Protein AF-G8X978-F1 (afdb_monomer)

Sequence (175 aa):
MKTSKKIDLYQIIKESIELYKKNILLVGFVFFILTVVLVSLLNVGLKTFYKGEDLLEYLKNFNPEKLSIQAKLLYLLGATIIVVLVAPFNAGILKIMKDAEEGKEVRINTFFHYINSPYYFSIVLVTLLISGAGLFINTSIEGLIGDYKIKSFISFFISVSTSILTFTALPQCYF

Foldseek 3Di:
DPPPPPPPVVVVVVLLVVLCVVCVVLLVVLVVVVVVVVVVVVVVVCVVVDVDPDPPVCVVPDDLVPDDPVVVVVVLVVVLVVLLSCQLQLLLVVQLSVCVSVVHDRDSVSSCVLVPDPLSVVSSVQLSVLVVVLVVVLVVVVVVDPDPVVSVVVNVVSVVVSVVSSNVVSVVSPD

Mean predicted aligned error: 7.77 Å

pLDDT: mean 84.07, std 9.8, range [36.72, 94.81]

Radius of gyration: 19.67 Å; Cα contacts (8 Å, |Δi|>4): 87; chains: 1; bounding box: 53×38×47 Å

Structure (mmCIF, N/CA/C/O backbone):
data_AF-G8X978-F1
#
_entry.id   AF-G8X978-F1
#
loop_
_atom_site.group_PDB
_atom_site.id
_atom_site.type_symbol
_atom_site.label_atom_id
_atom_site.label_alt_id
_atom_site.label_comp_id
_atom_site.label_asym_id
_atom_site.label_entity_id
_atom_site.label_seq_id
_atom_site.pdbx_PDB_ins_code
_atom_site.Cartn_x
_atom_site.Cartn_y
_atom_site.Cartn_z
_atom_site.occupancy
_atom_site.B_iso_or_equiv
_atom_site.auth_seq_id
_atom_site.auth_comp_id
_atom_site.auth_asym_id
_atom_site.auth_atom_id
_atom_site.pdbx_PDB_model_num
ATOM 1 N N . MET A 1 1 ? -30.175 18.674 14.012 1.00 36.72 1 MET A N 1
ATOM 2 C CA . MET A 1 1 ? -29.118 19.527 14.598 1.00 36.72 1 MET A CA 1
ATOM 3 C C . MET A 1 1 ? -27.808 18.743 14.532 1.00 36.72 1 MET A C 1
ATOM 5 O O . MET A 1 1 ? -27.621 17.838 15.331 1.00 36.72 1 MET A O 1
ATOM 9 N N . LYS A 1 2 ? -26.969 18.964 13.504 1.00 42.06 2 LYS A N 1
ATOM 10 C CA . LYS A 1 2 ? -25.649 18.313 13.397 1.00 42.06 2 LYS A CA 1
ATOM 11 C C . LYS A 1 2 ? -24.766 18.926 14.482 1.00 42.06 2 LYS A C 1
ATOM 13 O O . LYS A 1 2 ? -24.360 20.077 14.359 1.00 42.06 2 LYS A O 1
ATOM 18 N N . THR A 1 3 ? -24.545 18.203 15.572 1.00 42.28 3 THR A N 1
ATOM 19 C CA . THR A 1 3 ? -23.598 18.605 16.609 1.00 42.28 3 THR A CA 1
ATOM 20 C C . THR A 1 3 ? -22.219 18.705 15.968 1.00 42.28 3 THR A C 1
ATOM 22 O O . THR A 1 3 ? -21.660 17.718 15.497 1.00 42.28 3 THR A O 1
ATOM 25 N N . SER A 1 4 ? -21.685 19.925 15.901 1.00 48.75 4 SER A N 1
ATOM 26 C CA . SER A 1 4 ? -20.283 20.168 15.581 1.00 48.75 4 SER A CA 1
ATOM 27 C C . SER A 1 4 ? -19.450 19.493 16.670 1.00 48.75 4 SER A C 1
ATOM 29 O O . SER A 1 4 ? -19.208 20.096 17.716 1.00 48.75 4 SER A O 1
ATOM 31 N N . LYS A 1 5 ? -19.053 18.228 16.468 1.00 63.34 5 LYS A N 1
ATOM 32 C CA . LYS A 1 5 ? -18.006 17.599 17.280 1.00 63.34 5 LYS A CA 1
ATOM 33 C C . LYS A 1 5 ? -16.805 18.537 17.195 1.00 63.34 5 LYS A C 1
ATOM 35 O O . LYS A 1 5 ? -16.232 18.696 16.119 1.00 63.34 5 LYS A O 1
ATOM 40 N N . LYS A 1 6 ? -16.457 19.203 18.300 1.00 73.19 6 LYS A N 1
ATOM 41 C CA . LYS A 1 6 ? -15.156 19.865 18.411 1.00 73.19 6 LYS A CA 1
ATOM 42 C C . LYS A 1 6 ? -14.120 18.781 18.141 1.00 73.19 6 LYS A C 1
ATOM 44 O O . LYS A 1 6 ? -14.074 17.789 18.864 1.00 73.19 6 LYS A O 1
ATOM 49 N N . ILE A 1 7 ? -13.374 18.940 17.055 1.00 78.44 7 ILE A N 1
ATOM 50 C CA . ILE A 1 7 ? -12.271 18.049 16.722 1.00 78.44 7 ILE A CA 1
ATOM 51 C C . ILE A 1 7 ? -11.177 18.359 17.736 1.00 78.44 7 ILE A C 1
ATOM 53 O O . ILE A 1 7 ? -10.486 19.370 17.627 1.00 78.44 7 ILE A O 1
ATOM 57 N N . ASP A 1 8 ? -11.075 17.518 18.756 1.00 88.69 8 ASP A N 1
ATOM 58 C CA . ASP A 1 8 ? -9.950 17.543 19.675 1.00 88.69 8 ASP A CA 1
ATOM 59 C C . ASP A 1 8 ? -8.819 16.711 19.066 1.00 88.69 8 ASP A C 1
ATOM 61 O O . ASP A 1 8 ? -8.776 15.486 19.186 1.00 88.69 8 ASP A O 1
ATOM 65 N N . LEU A 1 9 ? -7.921 17.394 18.352 1.00 88.19 9 LEU A N 1
ATOM 66 C CA . LEU A 1 9 ? -6.763 16.771 17.711 1.00 88.19 9 LEU A CA 1
ATOM 67 C C . LEU A 1 9 ? -5.879 16.035 18.721 1.00 88.19 9 LEU A C 1
ATOM 69 O O . LEU A 1 9 ? -5.344 14.980 18.391 1.00 88.19 9 LEU A O 1
ATOM 73 N N . TYR A 1 10 ? -5.733 16.565 19.938 1.00 90.62 10 TYR A N 1
ATOM 74 C CA . TYR A 1 10 ? -4.917 15.927 20.965 1.00 90.62 10 TYR A CA 1
ATOM 75 C C . TYR A 1 10 ? -5.515 14.576 21.358 1.00 90.62 10 TYR A C 1
ATOM 77 O O . TYR A 1 10 ? -4.803 13.570 21.368 1.00 90.62 10 TYR A O 1
ATOM 85 N N . GLN A 1 11 ? -6.826 14.543 21.607 1.00 90.31 11 GLN A N 1
ATOM 86 C CA . GLN A 1 11 ? -7.522 13.310 21.958 1.00 90.31 11 GLN A CA 1
ATOM 87 C C . GLN A 1 11 ? -7.465 12.282 20.818 1.00 90.31 11 GLN A C 1
ATOM 89 O O . GLN A 1 11 ? -7.092 11.137 21.061 1.00 90.31 11 GLN A O 1
ATOM 94 N N . ILE A 1 12 ? -7.726 12.696 19.572 1.00 88.88 12 ILE A N 1
ATOM 95 C CA . ILE A 1 12 ? -7.676 11.807 18.396 1.00 88.88 12 ILE A CA 1
ATOM 96 C C . ILE A 1 12 ? -6.280 11.198 18.221 1.00 88.88 12 ILE A C 1
ATOM 98 O O . ILE A 1 12 ? -6.147 9.996 17.987 1.00 88.88 12 ILE A O 1
ATOM 102 N N . ILE A 1 13 ? -5.224 12.010 18.346 1.00 90.31 13 ILE A N 1
ATOM 103 C CA . ILE A 1 13 ? -3.840 11.532 18.236 1.00 90.31 13 ILE A CA 1
ATOM 104 C C . ILE A 1 13 ? -3.525 10.554 19.370 1.00 90.31 13 ILE A C 1
ATOM 106 O O . ILE A 1 13 ? -2.931 9.504 19.124 1.00 90.31 13 ILE A O 1
ATOM 110 N N . LYS A 1 14 ? -3.931 10.872 20.603 1.00 93.00 14 LYS A N 1
ATOM 111 C CA . LYS A 1 14 ? -3.700 10.014 21.767 1.00 93.00 14 LYS A CA 1
ATOM 112 C C . LYS A 1 14 ? -4.368 8.648 21.597 1.00 93.00 14 LYS A C 1
ATOM 114 O O . LYS A 1 14 ? -3.689 7.630 21.723 1.00 93.00 14 LYS A O 1
ATOM 119 N N . GLU A 1 15 ? -5.652 8.631 21.250 1.00 89.62 15 GLU A N 1
ATOM 120 C CA . GLU A 1 15 ? -6.422 7.407 21.000 1.00 89.62 15 GLU A CA 1
ATOM 121 C C . GLU A 1 15 ? -5.812 6.593 19.852 1.00 89.62 15 GLU A C 1
ATOM 123 O O . GLU A 1 15 ? -5.608 5.387 19.985 1.00 89.62 15 GLU A O 1
ATOM 128 N N . SER A 1 16 ? -5.405 7.254 18.763 1.00 87.12 16 SER A N 1
ATOM 129 C CA . SER A 1 16 ? -4.750 6.598 17.622 1.00 87.12 16 SER A CA 1
ATOM 130 C C . SER A 1 16 ? -3.417 5.941 18.007 1.00 87.12 16 SER A C 1
ATOM 132 O O . SER A 1 16 ? -3.117 4.831 17.565 1.00 87.12 16 SER A O 1
ATOM 134 N N . ILE A 1 17 ? -2.607 6.594 18.850 1.00 90.00 17 ILE A N 1
ATOM 135 C CA . ILE A 1 17 ? -1.335 6.041 19.340 1.00 90.00 17 ILE A CA 1
ATOM 136 C C . ILE A 1 17 ? -1.577 4.847 20.270 1.00 90.00 17 ILE A C 1
ATOM 138 O O . ILE A 1 17 ? -0.856 3.852 20.183 1.00 90.00 17 ILE A O 1
ATOM 142 N N . GLU A 1 18 ? -2.559 4.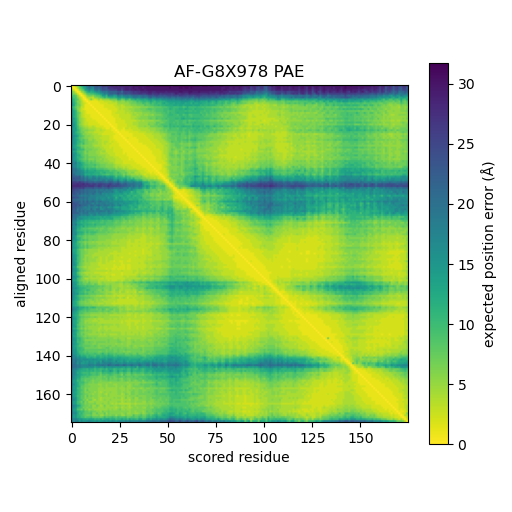926 21.168 1.00 90.00 18 GLU A N 1
ATOM 143 C CA . GLU A 1 18 ? -2.918 3.815 22.059 1.00 90.00 18 GLU A CA 1
ATOM 144 C C . GLU A 1 18 ? -3.421 2.603 21.264 1.00 90.00 18 GLU A C 1
ATOM 146 O O . GLU A 1 18 ? -2.969 1.476 21.492 1.00 90.00 18 GLU A O 1
ATOM 151 N N . LEU A 1 19 ? -4.266 2.844 20.260 1.00 87.50 19 LEU A N 1
ATOM 152 C CA . LEU A 1 19 ? -4.759 1.829 19.336 1.00 87.50 19 LEU A CA 1
ATOM 153 C C . LEU A 1 19 ? -3.621 1.164 18.555 1.00 87.50 19 LEU A C 1
ATOM 155 O O . LEU A 1 19 ? -3.552 -0.066 18.477 1.00 87.50 19 LEU A O 1
ATOM 159 N N . TYR A 1 20 ? -2.700 1.968 18.018 1.00 85.69 20 TYR A N 1
ATOM 160 C CA . TYR A 1 20 ? -1.517 1.475 17.321 1.00 85.69 20 TYR A CA 1
ATOM 161 C C . TYR A 1 20 ? -0.669 0.594 18.239 1.00 8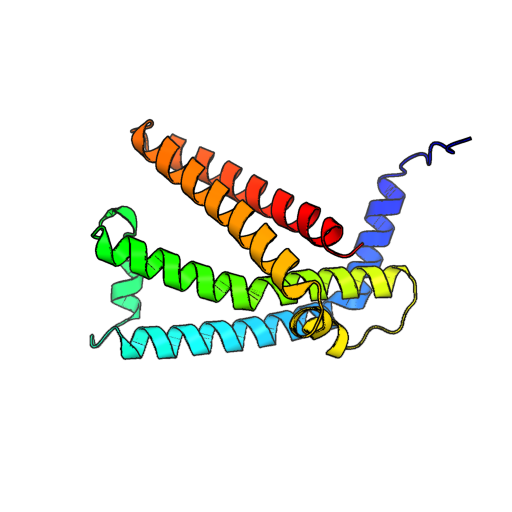5.69 20 TYR A C 1
ATOM 163 O O . TYR A 1 20 ? -0.380 -0.547 17.891 1.00 85.69 20 TYR A O 1
ATOM 171 N N . LYS A 1 21 ? -0.331 1.069 19.445 1.00 88.44 21 LYS A N 1
ATOM 172 C CA . LYS A 1 21 ? 0.470 0.310 20.419 1.00 88.44 21 LYS A CA 1
ATOM 173 C C . LYS A 1 21 ? -0.161 -1.035 20.772 1.00 88.44 21 LYS A C 1
ATOM 175 O O . LYS A 1 21 ? 0.555 -2.024 20.889 1.00 88.44 21 LYS A O 1
ATOM 180 N N . LYS A 1 22 ? -1.486 -1.082 20.918 1.00 88.75 22 LYS A N 1
ATOM 181 C CA . LYS A 1 22 ? -2.216 -2.313 21.247 1.00 88.75 22 LYS A CA 1
ATOM 182 C C . LYS A 1 22 ? -2.164 -3.346 20.118 1.00 88.75 22 LYS A C 1
ATOM 184 O O . LYS A 1 22 ? -2.107 -4.540 20.393 1.00 88.75 22 LYS A O 1
ATOM 189 N N . ASN A 1 23 ? -2.170 -2.898 18.863 1.00 87.12 23 ASN A N 1
ATOM 190 C CA . ASN A 1 23 ? -2.303 -3.774 17.695 1.00 87.12 23 ASN A CA 1
ATOM 191 C C . ASN A 1 23 ? -1.010 -3.945 16.879 1.00 87.12 23 ASN A C 1
ATOM 193 O O . ASN A 1 23 ? -0.983 -4.759 15.955 1.00 87.12 23 ASN A O 1
ATOM 197 N N . ILE A 1 24 ? 0.068 -3.228 17.217 1.00 87.94 24 ILE A N 1
ATOM 198 C CA . ILE A 1 24 ? 1.324 -3.195 16.450 1.00 87.94 24 ILE A CA 1
ATOM 199 C C . ILE A 1 24 ? 1.927 -4.584 16.236 1.00 87.94 24 ILE A C 1
ATOM 201 O O . ILE A 1 24 ? 2.402 -4.872 15.143 1.00 87.94 24 ILE A O 1
ATOM 205 N N . LEU A 1 25 ? 1.880 -5.464 17.241 1.00 88.44 25 LEU A N 1
ATOM 206 C CA . LEU A 1 25 ? 2.437 -6.814 17.125 1.00 88.44 25 LEU A CA 1
ATOM 207 C C . LEU A 1 25 ? 1.653 -7.660 16.124 1.00 88.44 25 LEU A C 1
ATOM 209 O O . LEU A 1 25 ? 2.249 -8.323 15.282 1.00 88.44 25 LEU A O 1
ATOM 213 N N . LEU A 1 26 ? 0.321 -7.602 16.185 1.00 88.00 26 LEU A N 1
ATOM 214 C CA . LEU A 1 26 ? -0.544 -8.338 15.271 1.00 88.00 26 LEU A CA 1
ATOM 215 C C . LEU A 1 26 ? -0.378 -7.831 13.837 1.00 88.00 26 LEU A C 1
ATOM 217 O O . LEU A 1 26 ? -0.125 -8.614 12.925 1.00 88.00 26 LEU A O 1
ATOM 221 N N . VAL A 1 27 ? -0.499 -6.516 13.645 1.00 85.38 27 VAL A N 1
ATOM 222 C CA . VAL A 1 27 ? -0.381 -5.876 12.329 1.00 85.38 27 VAL A CA 1
ATOM 223 C C . VAL A 1 27 ? 1.024 -6.071 11.764 1.00 85.38 27 VAL A C 1
ATOM 225 O O . VAL A 1 27 ? 1.166 -6.398 10.591 1.00 85.38 27 VAL A O 1
ATOM 228 N N . GLY A 1 28 ? 2.055 -5.953 12.601 1.00 88.81 28 GLY A N 1
ATOM 229 C CA . GLY A 1 28 ? 3.446 -6.191 12.228 1.00 88.81 28 GLY A CA 1
ATOM 230 C C . GLY A 1 28 ? 3.712 -7.639 11.821 1.00 88.81 28 GLY A C 1
ATOM 231 O O . GLY A 1 28 ? 4.336 -7.870 10.790 1.00 88.81 28 GLY A O 1
ATOM 232 N N . PHE A 1 29 ? 3.193 -8.619 12.566 1.00 88.75 29 PHE A N 1
ATOM 233 C CA . PHE A 1 29 ? 3.319 -10.039 12.221 1.00 88.75 29 PHE A CA 1
ATOM 234 C C . PHE A 1 29 ? 2.664 -10.360 10.875 1.00 88.75 29 PHE A C 1
ATOM 236 O O . PHE A 1 29 ? 3.230 -11.038 10.019 1.00 88.75 29 PHE A O 1
ATOM 243 N N . VAL A 1 30 ? 1.476 -9.813 10.663 1.00 86.12 30 VAL A N 1
ATOM 244 C CA . VAL A 1 30 ? 0.722 -9.955 9.426 1.00 86.12 30 VAL A CA 1
ATOM 245 C C . VAL A 1 30 ? 1.447 -9.296 8.240 1.00 86.12 30 VAL A C 1
ATOM 247 O O . VAL A 1 30 ? 1.590 -9.907 7.179 1.00 86.12 30 VAL A O 1
ATOM 250 N N . PHE A 1 31 ? 1.969 -8.083 8.427 1.00 86.81 31 PHE A N 1
ATOM 251 C CA . PHE A 1 31 ? 2.761 -7.377 7.420 1.00 86.81 31 PHE A CA 1
ATOM 252 C C . PHE A 1 31 ? 4.066 -8.117 7.093 1.00 86.81 31 PHE A C 1
ATOM 254 O O . PHE A 1 31 ? 4.480 -8.177 5.934 1.00 86.81 31 PHE A O 1
ATOM 261 N N . PHE A 1 32 ? 4.691 -8.734 8.098 1.00 90.50 32 PHE A N 1
ATOM 262 C CA . PHE A 1 32 ? 5.872 -9.572 7.927 1.00 90.50 32 PHE A CA 1
ATOM 263 C C . PHE A 1 32 ? 5.576 -10.791 7.045 1.00 90.50 32 PHE A C 1
ATOM 265 O O . PHE A 1 32 ? 6.292 -11.011 6.070 1.00 90.50 32 PHE A O 1
ATOM 272 N N . ILE A 1 33 ? 4.490 -11.529 7.312 1.00 89.12 33 ILE A N 1
ATOM 273 C CA . ILE A 1 33 ? 4.067 -12.661 6.468 1.00 89.12 33 ILE A CA 1
ATOM 274 C C . ILE A 1 33 ? 3.839 -12.200 5.026 1.00 89.12 33 ILE A C 1
ATOM 276 O O . ILE A 1 33 ? 4.367 -12.811 4.098 1.00 89.12 33 ILE A O 1
ATOM 280 N N . LEU A 1 34 ? 3.092 -11.107 4.834 1.00 87.81 34 LEU A N 1
ATOM 281 C CA . LEU A 1 34 ? 2.827 -10.563 3.503 1.00 87.81 34 LEU A CA 1
ATOM 282 C C . LEU A 1 34 ? 4.133 -10.218 2.773 1.00 87.81 34 LEU A C 1
ATOM 284 O O . LEU A 1 34 ? 4.305 -10.580 1.612 1.00 87.81 34 LEU A O 1
ATOM 288 N N . THR A 1 35 ? 5.075 -9.578 3.465 1.00 88.81 35 THR A N 1
ATOM 289 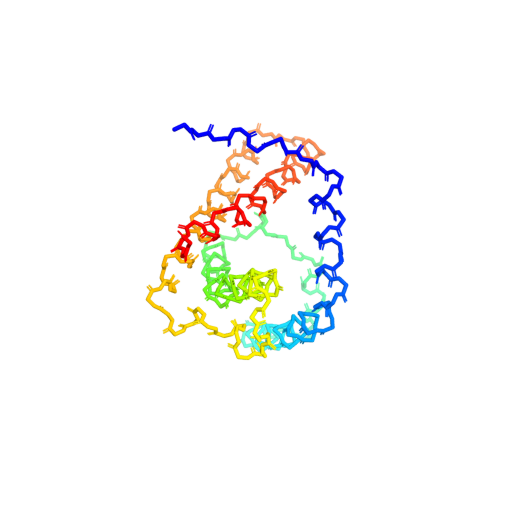C CA . THR A 1 35 ? 6.381 -9.210 2.905 1.00 88.81 35 THR A CA 1
ATOM 290 C C . THR A 1 35 ? 7.178 -10.445 2.491 1.00 88.81 35 THR A C 1
ATOM 292 O O . THR A 1 35 ? 7.681 -10.495 1.371 1.00 88.81 35 THR A O 1
ATOM 295 N N . VAL A 1 36 ? 7.258 -11.469 3.349 1.00 91.25 36 VAL A N 1
ATOM 296 C CA . VAL A 1 36 ? 7.964 -12.723 3.040 1.00 91.25 36 VAL A CA 1
ATOM 297 C C . VAL A 1 36 ? 7.359 -13.400 1.810 1.00 91.25 36 VAL A C 1
ATOM 299 O O . VAL A 1 36 ? 8.100 -13.826 0.922 1.00 91.25 36 VAL A O 1
ATOM 302 N N . VAL A 1 37 ? 6.027 -13.459 1.716 1.00 89.56 37 VAL A N 1
ATOM 303 C CA . VAL A 1 37 ? 5.328 -14.048 0.564 1.00 89.56 37 VAL A CA 1
ATOM 304 C C . VAL A 1 37 ? 5.604 -13.252 -0.711 1.00 89.56 37 VAL A C 1
ATOM 306 O O . VAL A 1 37 ? 6.006 -13.839 -1.714 1.00 89.56 37 VAL A O 1
ATOM 309 N N . LEU A 1 38 ? 5.457 -11.925 -0.684 1.00 87.81 38 LEU A N 1
ATOM 310 C CA . LEU A 1 38 ? 5.686 -11.072 -1.854 1.00 87.81 38 LEU A CA 1
ATOM 311 C C . LEU A 1 38 ? 7.134 -11.138 -2.341 1.00 87.81 38 LEU A C 1
ATOM 313 O O . LEU A 1 38 ? 7.367 -11.321 -3.532 1.00 87.81 38 LEU A O 1
ATOM 317 N N . VAL A 1 39 ? 8.109 -11.045 -1.434 1.00 86.62 39 VAL A N 1
ATOM 318 C CA . VAL A 1 39 ? 9.534 -11.150 -1.782 1.00 86.62 39 VAL A CA 1
ATOM 319 C C . VAL A 1 39 ? 9.851 -12.531 -2.357 1.00 86.62 39 VAL A C 1
ATOM 321 O O . VAL A 1 39 ? 10.592 -12.634 -3.333 1.00 86.62 39 VAL A O 1
ATOM 324 N N . SER A 1 40 ? 9.261 -13.596 -1.811 1.00 86.88 40 SER A N 1
ATOM 325 C CA . SER A 1 40 ? 9.435 -14.954 -2.342 1.00 86.88 40 SER A CA 1
ATOM 326 C C . SER A 1 40 ? 8.857 -15.091 -3.752 1.00 86.88 40 SER A C 1
ATOM 328 O O . SER A 1 40 ? 9.536 -15.606 -4.640 1.00 86.88 40 SER A O 1
ATOM 330 N N . LEU A 1 41 ? 7.645 -14.576 -3.989 1.00 85.69 41 LEU A N 1
ATOM 331 C CA . LEU A 1 41 ? 7.012 -14.569 -5.312 1.00 85.69 41 LEU A CA 1
ATOM 332 C C . LEU A 1 41 ? 7.826 -13.761 -6.328 1.00 85.69 41 LEU A C 1
ATOM 334 O O . LEU A 1 41 ? 8.047 -14.229 -7.444 1.00 85.69 41 LEU A O 1
ATOM 338 N N . LEU A 1 42 ? 8.323 -12.585 -5.934 1.00 82.94 42 LEU A N 1
ATOM 339 C CA . LEU A 1 42 ? 9.191 -11.762 -6.776 1.00 82.94 42 LEU A CA 1
ATOM 340 C C . LEU A 1 42 ? 10.496 -12.485 -7.111 1.00 82.94 42 LEU A C 1
ATOM 342 O O . LEU A 1 42 ? 10.892 -12.498 -8.271 1.00 82.94 42 LEU A O 1
ATOM 346 N N . ASN A 1 43 ? 11.134 -13.140 -6.140 1.00 80.31 43 ASN A N 1
ATOM 347 C CA . ASN A 1 43 ? 12.355 -13.912 -6.375 1.00 80.31 43 ASN A CA 1
ATOM 348 C C . ASN A 1 43 ? 12.137 -15.062 -7.366 1.00 80.31 43 ASN A C 1
ATOM 350 O O . ASN A 1 43 ? 12.963 -15.268 -8.254 1.00 80.31 43 ASN A O 1
ATOM 354 N N . VAL A 1 44 ? 11.035 -15.807 -7.236 1.00 82.44 44 VAL A N 1
ATOM 355 C CA . VAL A 1 44 ? 10.692 -16.892 -8.171 1.00 82.44 44 VAL A CA 1
ATOM 356 C C . VAL A 1 44 ? 10.389 -16.336 -9.564 1.00 82.44 44 VAL A C 1
ATOM 358 O O . VAL A 1 44 ? 10.918 -16.844 -10.554 1.00 82.44 44 VAL A O 1
ATOM 361 N N . GLY A 1 45 ? 9.593 -15.266 -9.649 1.00 78.62 45 GLY A N 1
ATOM 362 C CA . GLY A 1 45 ? 9.279 -14.602 -10.913 1.00 78.62 45 GLY A CA 1
ATOM 363 C C . GLY A 1 45 ? 10.542 -14.115 -11.618 1.00 78.62 45 GLY A C 1
ATOM 364 O O . GLY A 1 45 ? 10.797 -14.484 -12.762 1.00 78.62 45 GLY A O 1
ATOM 365 N N . LEU A 1 46 ? 11.391 -13.369 -10.910 1.00 76.44 46 LEU A N 1
ATOM 366 C CA . LEU A 1 46 ? 12.640 -12.842 -11.448 1.00 76.44 46 LEU A CA 1
ATOM 367 C C . LEU A 1 46 ? 13.576 -13.951 -11.930 1.00 76.44 46 LEU A C 1
ATOM 369 O O . LEU A 1 46 ? 14.046 -13.857 -13.054 1.00 76.44 46 LEU A O 1
ATOM 373 N N . LYS A 1 47 ? 13.785 -15.033 -11.168 1.00 76.00 47 LYS A N 1
ATOM 374 C CA . LYS A 1 47 ? 14.612 -16.177 -11.612 1.00 76.00 47 LYS A CA 1
ATOM 375 C C . LYS A 1 47 ? 14.060 -16.896 -12.847 1.00 76.00 47 LYS A C 1
ATOM 377 O O . LYS A 1 47 ? 14.819 -17.497 -13.597 1.00 76.00 47 LYS A O 1
ATOM 382 N N . THR A 1 48 ? 12.747 -16.854 -13.058 1.00 73.81 48 THR A N 1
ATOM 383 C CA . THR A 1 48 ? 12.111 -17.484 -14.225 1.00 73.81 48 THR A CA 1
ATOM 384 C C . THR A 1 48 ? 12.344 -16.664 -15.499 1.00 73.81 48 THR A C 1
ATOM 386 O O . THR A 1 48 ? 12.576 -17.231 -16.566 1.00 73.81 48 THR A O 1
ATOM 389 N N . PHE A 1 49 ? 12.314 -15.331 -15.397 1.00 67.62 49 PHE A N 1
ATOM 390 C CA . PHE A 1 49 ? 12.512 -14.425 -16.537 1.00 67.62 49 PHE A CA 1
ATOM 391 C C . PHE A 1 49 ? 13.978 -14.020 -16.755 1.00 67.62 49 PHE A C 1
ATOM 393 O O . PHE A 1 49 ? 14.382 -13.747 -17.885 1.00 67.62 49 PHE A O 1
ATOM 400 N N . TYR A 1 50 ? 14.783 -14.001 -15.696 1.00 69.94 50 TYR A N 1
ATOM 401 C CA . TYR A 1 50 ? 16.193 -13.637 -15.707 1.00 69.94 50 TYR A CA 1
ATOM 402 C C . TYR A 1 50 ? 17.055 -14.897 -15.596 1.00 69.94 50 TYR A C 1
ATOM 404 O O . TYR A 1 50 ? 17.171 -15.496 -14.531 1.00 69.94 50 TYR A O 1
ATOM 412 N N . LYS A 1 51 ? 17.673 -15.291 -16.715 1.00 66.12 51 LYS A N 1
ATOM 413 C CA . LYS A 1 51 ? 18.599 -16.437 -16.798 1.00 66.12 51 LYS A CA 1
ATOM 414 C C . LYS A 1 51 ? 20.058 -16.075 -16.477 1.00 66.12 51 LYS A C 1
ATOM 416 O O . LYS A 1 51 ? 20.937 -16.902 -16.688 1.00 66.12 51 LYS A O 1
ATOM 421 N N . GLY A 1 52 ? 20.327 -14.835 -16.061 1.00 64.81 52 GLY A N 1
ATOM 422 C CA . GLY A 1 52 ? 21.675 -14.384 -15.714 1.00 64.81 52 GLY A CA 1
ATOM 423 C C . GLY A 1 52 ? 22.108 -14.877 -14.333 1.00 64.81 52 GLY A C 1
ATOM 424 O O . GLY A 1 52 ? 21.272 -15.138 -13.469 1.00 64.81 52 GLY A O 1
ATOM 425 N N . GLU A 1 53 ? 23.418 -14.995 -14.136 1.00 61.66 53 GLU A N 1
ATOM 426 C CA . GLU A 1 53 ? 24.007 -15.590 -12.929 1.00 61.66 53 GLU A CA 1
ATOM 427 C C . GLU A 1 53 ? 23.939 -14.665 -11.699 1.00 61.66 53 GLU A C 1
ATOM 429 O O . GLU A 1 53 ? 23.940 -15.168 -10.576 1.00 61.66 53 GLU A O 1
ATOM 434 N N . ASP A 1 54 ? 23.779 -13.343 -11.883 1.00 74.38 54 ASP A N 1
ATOM 435 C CA . ASP A 1 54 ? 23.738 -12.379 -10.774 1.00 74.38 54 ASP A CA 1
ATOM 436 C C . ASP A 1 54 ? 22.589 -11.350 -10.878 1.00 74.38 54 ASP A C 1
ATOM 438 O O . ASP A 1 54 ? 22.705 -10.242 -11.409 1.00 74.38 54 ASP A O 1
ATOM 442 N N . LEU A 1 55 ? 21.428 -11.730 -10.332 1.00 70.38 55 LEU A N 1
ATOM 443 C CA . LEU A 1 55 ? 20.236 -10.877 -10.239 1.00 70.38 55 LEU A CA 1
ATOM 444 C C . LEU A 1 55 ? 20.505 -9.577 -9.457 1.00 70.38 55 LEU A C 1
ATOM 446 O O . LEU A 1 55 ? 19.925 -8.535 -9.767 1.00 70.38 55 LEU A O 1
ATOM 450 N N . LEU A 1 56 ? 21.359 -9.625 -8.429 1.00 72.31 56 LEU A N 1
ATOM 451 C CA . LEU A 1 56 ? 21.647 -8.466 -7.581 1.00 72.31 56 LEU A CA 1
ATOM 452 C C . LEU A 1 56 ? 22.397 -7.390 -8.363 1.00 72.31 56 LEU A C 1
ATOM 454 O O . LEU A 1 56 ? 22.105 -6.203 -8.215 1.00 72.31 56 LEU A O 1
ATOM 458 N N . GLU A 1 57 ? 23.335 -7.795 -9.212 1.00 73.75 57 GLU A N 1
ATOM 459 C CA . GLU A 1 57 ? 24.071 -6.877 -10.075 1.00 73.75 57 GLU A CA 1
ATOM 460 C C . GLU A 1 57 ? 23.176 -6.254 -11.159 1.00 73.75 57 GLU A C 1
ATOM 462 O O . GLU A 1 57 ? 23.272 -5.054 -11.436 1.00 73.75 57 GLU A O 1
ATOM 467 N N . TYR A 1 58 ? 22.224 -7.022 -11.698 1.00 72.62 58 TYR A N 1
ATOM 468 C CA . TYR A 1 58 ? 21.206 -6.499 -12.612 1.00 72.62 58 TYR A CA 1
ATOM 469 C C . TYR A 1 58 ? 20.296 -5.460 -11.945 1.00 72.62 58 TYR A C 1
ATOM 471 O O . TYR A 1 58 ? 20.068 -4.388 -12.506 1.00 72.62 58 TYR A O 1
ATOM 479 N N . LEU A 1 59 ? 19.813 -5.738 -10.729 1.00 74.06 59 LEU A N 1
ATOM 480 C CA . LEU A 1 59 ? 18.951 -4.817 -9.982 1.00 74.06 59 LEU A CA 1
ATOM 481 C C . LEU A 1 59 ? 19.672 -3.518 -9.601 1.00 74.06 59 LEU A C 1
ATOM 483 O O . LEU A 1 59 ? 19.059 -2.454 -9.647 1.00 74.06 59 LEU A O 1
ATOM 487 N N . LYS A 1 60 ? 20.972 -3.572 -9.281 1.00 75.88 60 LYS A N 1
ATOM 488 C CA . LYS A 1 60 ? 21.781 -2.373 -8.990 1.00 75.88 60 LYS A CA 1
ATOM 489 C C . LYS A 1 60 ? 21.867 -1.408 -10.172 1.00 75.88 60 LYS A C 1
ATOM 491 O O . LYS A 1 60 ? 21.926 -0.201 -9.966 1.00 75.88 60 LYS A O 1
ATOM 496 N N . ASN A 1 61 ? 21.869 -1.938 -11.391 1.00 73.94 61 ASN A N 1
ATOM 497 C CA . ASN A 1 61 ? 21.988 -1.158 -12.623 1.00 73.94 61 ASN A CA 1
ATOM 498 C C . ASN A 1 61 ? 20.640 -0.958 -13.338 1.00 73.94 61 ASN A C 1
ATOM 500 O O . ASN A 1 61 ? 20.600 -0.439 -14.458 1.00 73.94 61 ASN A O 1
ATOM 504 N N . PHE A 1 62 ? 19.532 -1.372 -12.716 1.00 72.75 62 PHE A N 1
ATOM 505 C CA . PHE A 1 62 ? 18.207 -1.281 -13.308 1.00 72.75 62 PHE A CA 1
ATOM 506 C C . PHE A 1 62 ? 17.773 0.182 -13.421 1.00 72.75 62 PHE A C 1
ATOM 508 O O . PHE A 1 62 ? 17.535 0.858 -12.423 1.00 72.75 62 PHE A O 1
ATOM 515 N N . ASN A 1 63 ? 17.646 0.667 -14.658 1.00 69.69 63 ASN A N 1
ATOM 516 C CA . ASN A 1 63 ? 17.091 1.982 -14.943 1.00 69.69 63 ASN A CA 1
ATOM 517 C C . ASN A 1 63 ? 15.746 1.830 -15.685 1.00 69.69 63 ASN A C 1
ATOM 519 O O . ASN A 1 63 ? 15.753 1.522 -16.883 1.00 69.69 63 ASN A O 1
ATOM 523 N N . PRO A 1 64 ? 14.607 2.085 -15.011 1.00 66.50 64 PRO A N 1
ATOM 524 C CA . PRO A 1 64 ? 13.276 1.996 -15.612 1.00 66.50 64 PRO A CA 1
ATOM 525 C C . PRO A 1 64 ? 13.080 2.930 -16.817 1.00 66.50 64 PRO A C 1
ATOM 527 O O . PRO A 1 64 ? 12.293 2.637 -17.719 1.00 66.50 64 PRO A O 1
ATOM 530 N N . GLU A 1 65 ? 13.801 4.052 -16.865 1.00 64.38 65 GLU A N 1
ATOM 531 C CA . GLU A 1 65 ? 13.656 5.070 -17.910 1.00 64.38 65 GLU A CA 1
ATOM 532 C C . GLU A 1 65 ? 14.180 4.577 -19.262 1.00 64.38 65 GLU A C 1
ATOM 534 O O . GLU A 1 65 ? 13.614 4.911 -20.306 1.00 64.38 65 GLU A O 1
ATOM 539 N N . LYS A 1 66 ? 15.214 3.722 -19.234 1.00 70.94 66 LYS A N 1
ATOM 540 C CA . LYS A 1 66 ? 15.865 3.134 -20.416 1.00 70.94 66 LYS A CA 1
ATOM 541 C C . LYS A 1 66 ? 15.146 1.896 -20.959 1.00 70.94 66 LYS A C 1
ATOM 543 O O . LYS A 1 66 ? 15.594 1.316 -21.947 1.00 70.94 66 LYS A O 1
ATOM 548 N N . LEU A 1 67 ? 14.056 1.466 -20.324 1.00 73.94 67 LEU A N 1
ATOM 549 C CA . LEU A 1 67 ? 13.297 0.303 -20.773 1.00 73.94 67 LEU A CA 1
ATOM 550 C C . LEU A 1 67 ? 12.604 0.571 -22.114 1.00 73.94 67 LEU A C 1
ATOM 552 O O . LEU A 1 67 ? 12.058 1.651 -22.351 1.00 73.94 67 LEU A O 1
ATOM 556 N N . SER A 1 68 ? 12.572 -0.449 -22.975 1.00 79.88 68 SER A N 1
ATOM 557 C CA . SER A 1 68 ? 11.755 -0.425 -24.189 1.00 79.88 68 SER A CA 1
ATOM 558 C C . SER A 1 68 ? 10.265 -0.318 -23.841 1.00 79.88 68 SER A C 1
ATOM 560 O O . SER A 1 68 ? 9.841 -0.655 -22.734 1.00 79.88 68 SER A O 1
ATOM 562 N N . ILE A 1 69 ? 9.438 0.108 -24.798 1.00 78.81 69 ILE A N 1
ATOM 563 C CA . ILE A 1 69 ? 7.977 0.206 -24.616 1.00 78.81 69 ILE A CA 1
ATOM 564 C C . ILE A 1 69 ? 7.380 -1.139 -24.170 1.00 78.81 69 ILE A C 1
ATOM 566 O O . ILE A 1 69 ? 6.565 -1.186 -23.252 1.00 78.81 69 ILE A O 1
ATOM 570 N N . GLN A 1 70 ? 7.836 -2.243 -24.765 1.00 77.69 70 GLN A N 1
ATOM 571 C CA . GLN A 1 70 ? 7.407 -3.600 -24.410 1.00 77.69 70 GLN A CA 1
ATOM 572 C C . GLN A 1 70 ? 7.765 -3.943 -22.955 1.00 77.69 70 GLN A C 1
ATOM 574 O O . GLN A 1 70 ? 6.934 -4.474 -22.220 1.00 77.69 70 GLN A O 1
ATOM 579 N N . ALA A 1 71 ? 8.974 -3.586 -22.512 1.00 77.38 71 ALA A N 1
ATOM 580 C CA . ALA A 1 71 ? 9.408 -3.802 -21.136 1.00 77.38 71 ALA A CA 1
ATOM 581 C C . ALA A 1 71 ? 8.648 -2.914 -20.132 1.00 77.38 71 ALA A C 1
ATOM 583 O O . ALA A 1 71 ? 8.315 -3.377 -19.042 1.00 77.38 71 ALA A O 1
ATOM 584 N N . LYS A 1 72 ? 8.296 -1.674 -20.505 1.00 78.00 72 LYS A N 1
ATOM 585 C CA . LYS A 1 72 ? 7.440 -0.791 -19.690 1.00 78.00 72 LYS A CA 1
ATOM 586 C C . LYS A 1 72 ? 6.026 -1.358 -19.515 1.00 78.00 72 LYS A C 1
ATOM 588 O O . LYS A 1 72 ? 5.480 -1.291 -18.418 1.00 78.00 72 LYS A O 1
ATOM 593 N N . LEU A 1 73 ? 5.455 -1.968 -20.557 1.00 80.25 73 LEU A N 1
ATOM 594 C CA . LEU A 1 73 ? 4.156 -2.648 -20.468 1.00 80.25 73 LEU A CA 1
ATOM 595 C C . LEU A 1 73 ? 4.208 -3.871 -19.540 1.00 80.25 73 LEU A C 1
ATOM 597 O O . LEU A 1 73 ? 3.329 -4.038 -18.697 1.00 80.25 73 LEU A O 1
ATOM 601 N N . LEU A 1 74 ? 5.257 -4.692 -19.642 1.00 81.00 74 LEU A N 1
ATOM 602 C CA . LEU A 1 74 ? 5.497 -5.818 -18.730 1.00 81.00 74 LEU A CA 1
ATOM 603 C C . LEU A 1 74 ? 5.655 -5.362 -17.273 1.00 81.00 74 LEU A C 1
ATOM 605 O O . LEU A 1 74 ? 5.083 -5.972 -16.371 1.00 81.00 74 LEU A O 1
ATOM 609 N N . TYR A 1 75 ? 6.377 -4.264 -17.046 1.00 79.44 75 TYR A N 1
ATOM 610 C CA . TYR A 1 75 ? 6.504 -3.648 -15.727 1.00 79.44 75 TYR A CA 1
ATOM 611 C C . TYR A 1 75 ? 5.142 -3.209 -15.167 1.00 79.44 75 TYR A C 1
ATOM 613 O O . TYR A 1 75 ? 4.819 -3.523 -14.022 1.00 79.44 75 TYR A O 1
ATOM 621 N N . LEU A 1 76 ? 4.313 -2.548 -15.982 1.00 82.56 76 LEU A N 1
ATOM 622 C CA . LEU A 1 76 ? 2.975 -2.108 -15.579 1.00 82.56 76 LEU A CA 1
ATOM 623 C C . LEU A 1 76 ? 2.055 -3.291 -15.232 1.00 82.56 76 LEU A C 1
ATOM 625 O O . LEU A 1 76 ? 1.324 -3.235 -14.241 1.00 82.56 76 LEU A O 1
ATOM 629 N N . LEU A 1 77 ? 2.115 -4.377 -16.008 1.00 86.12 77 LEU A N 1
ATOM 630 C CA . LEU A 1 77 ? 1.389 -5.614 -15.710 1.00 86.12 77 LEU A CA 1
ATOM 631 C C . LEU A 1 77 ? 1.840 -6.223 -14.377 1.00 86.12 77 LEU A C 1
ATOM 633 O O . LEU A 1 77 ? 1.000 -6.560 -13.544 1.00 86.12 77 LEU A O 1
ATOM 637 N N . GLY A 1 78 ? 3.152 -6.307 -14.137 1.00 84.88 78 GLY A N 1
ATOM 638 C CA . GLY A 1 78 ? 3.699 -6.791 -12.868 1.00 84.88 78 GLY A CA 1
ATOM 639 C C . GLY A 1 78 ? 3.250 -5.940 -11.678 1.00 84.88 78 GLY A C 1
ATOM 640 O O . GLY A 1 78 ? 2.766 -6.476 -10.682 1.00 84.88 78 GLY A O 1
ATOM 641 N N . ALA A 1 79 ? 3.327 -4.614 -11.804 1.00 84.25 79 ALA A N 1
ATOM 642 C CA . ALA A 1 79 ? 2.853 -3.682 -10.784 1.00 84.25 79 ALA A CA 1
ATOM 643 C C . ALA A 1 79 ? 1.350 -3.851 -10.507 1.00 84.25 79 ALA A C 1
ATOM 645 O O . ALA A 1 79 ? 0.932 -3.866 -9.351 1.00 84.25 79 ALA A O 1
ATOM 646 N N . THR A 1 80 ? 0.544 -4.056 -11.551 1.00 89.88 80 THR A N 1
ATOM 647 C CA . THR A 1 80 ? -0.900 -4.303 -11.426 1.00 89.88 80 THR A CA 1
ATOM 648 C C . THR A 1 80 ? -1.176 -5.572 -10.621 1.00 89.88 80 THR A C 1
ATOM 650 O O . THR A 1 80 ? -1.987 -5.542 -9.699 1.00 89.88 80 THR A O 1
ATOM 653 N N . ILE A 1 81 ? -0.469 -6.672 -10.903 1.00 89.75 81 ILE A N 1
ATOM 654 C CA . ILE A 1 81 ? -0.605 -7.928 -10.147 1.00 89.75 81 ILE A CA 1
ATOM 655 C C . ILE A 1 81 ? -0.255 -7.711 -8.671 1.00 89.75 81 ILE A C 1
ATOM 657 O O . ILE A 1 81 ? -0.981 -8.174 -7.793 1.00 89.75 81 ILE A O 1
ATOM 661 N N . ILE A 1 82 ? 0.818 -6.969 -8.381 1.00 88.44 82 ILE A N 1
ATOM 662 C CA . ILE A 1 82 ? 1.191 -6.635 -6.999 1.00 88.44 82 ILE A CA 1
ATOM 663 C C . ILE A 1 82 ? 0.066 -5.851 -6.316 1.00 88.44 82 ILE A C 1
ATOM 665 O O . ILE A 1 82 ? -0.305 -6.184 -5.194 1.00 88.44 82 ILE A O 1
ATOM 669 N N . VAL A 1 83 ? -0.525 -4.854 -6.980 1.00 90.56 83 VAL A N 1
ATOM 670 C CA . VAL A 1 83 ? -1.643 -4.081 -6.413 1.00 90.56 83 VAL A CA 1
ATOM 671 C C . VAL A 1 83 ? -2.852 -4.973 -6.125 1.00 90.56 83 VAL A C 1
ATOM 673 O O . VAL A 1 83 ? -3.417 -4.888 -5.037 1.00 90.56 83 VAL A O 1
AT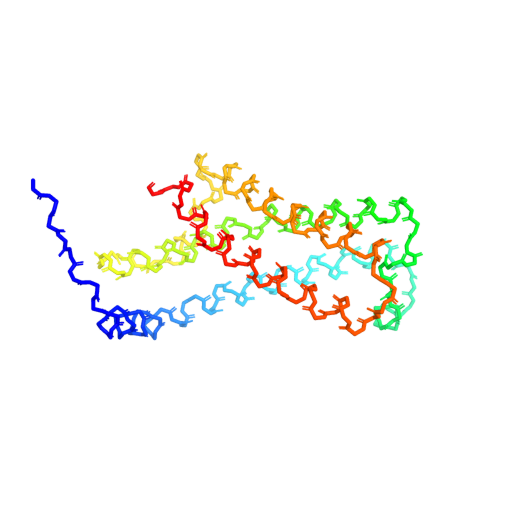OM 676 N N . VAL A 1 84 ? -3.219 -5.860 -7.053 1.00 90.69 84 VAL A N 1
ATOM 677 C CA . VAL A 1 84 ? -4.329 -6.820 -6.897 1.00 90.69 84 VAL A CA 1
ATOM 678 C C . VAL A 1 84 ? -4.125 -7.724 -5.675 1.00 90.69 84 VAL A C 1
ATOM 680 O O . VAL A 1 84 ? -5.087 -8.052 -4.976 1.00 90.69 84 VAL A O 1
ATOM 683 N N . LEU A 1 85 ? -2.875 -8.098 -5.392 1.00 89.88 85 LEU A N 1
ATOM 684 C CA . LEU A 1 85 ? -2.519 -8.891 -4.219 1.00 89.88 85 LEU A CA 1
ATOM 685 C C . LEU A 1 85 ? -2.516 -8.053 -2.936 1.00 89.88 85 LEU A C 1
ATOM 687 O O . LEU A 1 85 ? -3.046 -8.506 -1.932 1.00 89.88 85 LEU A O 1
ATOM 691 N N . VAL A 1 86 ? -1.944 -6.846 -2.948 1.00 89.94 86 VAL A N 1
ATOM 692 C CA . VAL A 1 86 ? -1.654 -6.052 -1.736 1.00 89.94 86 VAL A CA 1
ATOM 693 C C . VAL A 1 86 ? -2.830 -5.191 -1.264 1.00 89.94 86 VAL A C 1
ATOM 695 O O . VAL A 1 86 ? -3.042 -5.044 -0.060 1.00 89.94 86 VAL A O 1
ATOM 698 N N . ALA A 1 87 ? -3.624 -4.634 -2.179 1.00 91.88 87 ALA A N 1
ATOM 699 C CA . ALA A 1 87 ? -4.743 -3.747 -1.853 1.00 91.88 87 ALA A CA 1
ATOM 700 C C . ALA A 1 87 ? -5.738 -4.303 -0.803 1.00 91.88 87 ALA A C 1
ATOM 702 O O . ALA A 1 87 ? -6.021 -3.589 0.166 1.00 91.88 87 ALA A O 1
ATOM 703 N N . PRO A 1 88 ? -6.249 -5.552 -0.907 1.00 92.00 88 PRO A N 1
ATOM 704 C CA . PRO A 1 88 ? -7.185 -6.096 0.087 1.00 92.00 88 PRO A CA 1
ATOM 705 C C . PRO A 1 88 ? -6.569 -6.225 1.488 1.00 92.00 88 PRO A C 1
ATOM 707 O O . PRO A 1 88 ? -7.279 -6.100 2.485 1.00 92.00 88 PRO A O 1
ATOM 710 N N . PHE A 1 89 ? -5.255 -6.433 1.577 1.00 90.25 89 PHE A N 1
ATOM 711 C CA . PHE A 1 89 ? -4.540 -6.531 2.845 1.00 90.25 89 PHE A CA 1
ATOM 712 C C . PHE A 1 89 ? -4.412 -5.177 3.539 1.00 90.25 89 PHE A C 1
ATOM 714 O O . PHE A 1 89 ? -4.650 -5.082 4.743 1.00 90.25 89 PHE A O 1
ATOM 721 N N . ASN A 1 90 ? -4.123 -4.113 2.784 1.00 89.62 90 ASN A N 1
ATOM 722 C CA . ASN A 1 90 ? -4.130 -2.749 3.319 1.00 89.62 90 ASN A CA 1
ATOM 723 C C . ASN A 1 90 ? -5.513 -2.384 3.876 1.00 89.62 90 ASN A C 1
ATOM 725 O O . ASN A 1 90 ? -5.619 -1.875 4.992 1.00 89.62 90 ASN A O 1
ATOM 729 N N . ALA A 1 91 ? -6.582 -2.727 3.152 1.00 91.94 91 ALA A N 1
ATOM 730 C CA . ALA A 1 91 ? -7.949 -2.567 3.644 1.00 91.94 91 ALA A CA 1
ATOM 731 C C . ALA A 1 91 ? -8.215 -3.401 4.916 1.00 91.94 91 ALA A C 1
ATOM 733 O O . ALA A 1 91 ? -8.849 -2.925 5.860 1.00 91.94 91 ALA A O 1
ATOM 734 N N . GLY A 1 92 ? -7.690 -4.630 4.983 1.00 90.81 92 GLY A N 1
ATOM 735 C CA . GLY A 1 92 ? -7.787 -5.507 6.153 1.00 90.81 92 GLY A CA 1
ATOM 736 C C . GLY A 1 92 ? -7.113 -4.929 7.402 1.00 90.81 92 GLY A C 1
ATOM 737 O O . GLY A 1 92 ? -7.677 -5.009 8.491 1.00 90.81 92 GLY A O 1
ATOM 738 N N . ILE A 1 93 ? -5.955 -4.278 7.253 1.00 88.88 93 ILE A N 1
ATOM 739 C CA . ILE A 1 93 ? -5.277 -3.566 8.352 1.00 88.88 93 ILE A CA 1
ATOM 740 C C . ILE A 1 93 ? -6.141 -2.408 8.859 1.00 88.88 93 ILE A C 1
ATOM 742 O O . ILE A 1 93 ? -6.319 -2.254 10.066 1.00 88.88 93 ILE A O 1
ATOM 746 N N . LEU A 1 94 ? -6.730 -1.621 7.955 1.00 89.81 94 LEU A N 1
ATOM 747 C CA . LEU A 1 94 ? -7.635 -0.534 8.342 1.00 89.81 94 LEU A CA 1
ATOM 748 C C . LEU A 1 94 ? -8.878 -1.061 9.067 1.00 89.81 94 LEU A C 1
ATOM 750 O O . LEU A 1 94 ? -9.342 -0.448 10.027 1.00 89.81 94 LEU A O 1
ATOM 754 N N . LYS A 1 95 ? -9.388 -2.227 8.659 1.00 90.62 95 LYS A N 1
ATOM 755 C CA . LYS A 1 95 ? -10.476 -2.899 9.371 1.00 90.62 95 LYS A CA 1
ATOM 756 C C . LYS A 1 95 ? -10.060 -3.363 10.764 1.00 90.62 95 LYS A C 1
ATOM 758 O O . LYS A 1 95 ? -10.832 -3.165 11.690 1.00 90.62 95 LYS A O 1
ATOM 763 N N . ILE A 1 96 ? -8.861 -3.924 10.928 1.00 89.50 96 ILE A N 1
ATOM 764 C CA . ILE A 1 96 ? -8.320 -4.285 12.248 1.00 89.50 96 ILE A CA 1
ATOM 765 C C . ILE A 1 96 ? -8.312 -3.069 13.177 1.00 89.50 96 ILE A C 1
ATOM 767 O O . ILE A 1 96 ? -8.750 -3.181 14.319 1.00 89.50 96 ILE A O 1
ATOM 771 N N . MET A 1 97 ? -7.863 -1.912 12.685 1.00 87.62 97 MET A N 1
ATOM 772 C CA . MET A 1 97 ? -7.853 -0.685 13.484 1.00 87.62 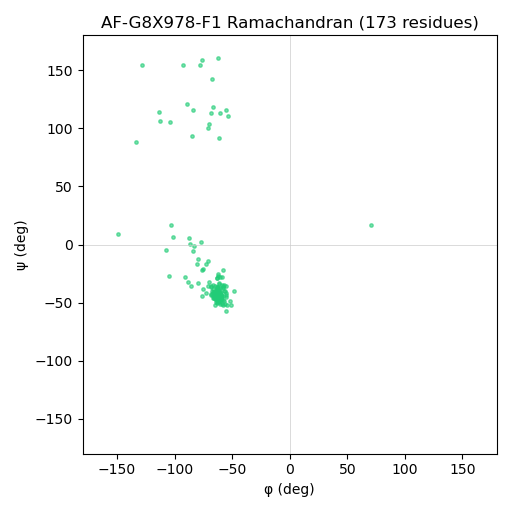97 MET A CA 1
ATOM 773 C C . MET A 1 97 ? -9.268 -0.243 13.857 1.00 87.62 97 MET A C 1
ATOM 775 O O . MET A 1 97 ? -9.526 0.017 15.027 1.00 87.62 97 MET A O 1
ATOM 779 N N . LYS A 1 98 ? -10.206 -0.245 12.904 1.00 88.88 98 LYS A N 1
ATOM 780 C CA . LYS A 1 98 ? -11.605 0.097 13.192 1.00 88.88 98 LYS A CA 1
ATOM 781 C C . LYS A 1 98 ? -12.255 -0.867 14.185 1.00 88.88 98 LYS A C 1
ATOM 783 O O . LYS A 1 98 ? -12.889 -0.427 15.135 1.00 88.88 98 LYS A O 1
ATOM 788 N N . ASP A 1 99 ? -12.095 -2.173 13.987 1.00 89.38 99 ASP A N 1
ATOM 789 C CA . ASP A 1 99 ? -12.651 -3.180 14.891 1.00 89.38 99 ASP A CA 1
ATOM 790 C C . ASP A 1 99 ? -12.053 -3.014 16.301 1.00 89.38 99 ASP A C 1
ATOM 792 O O . ASP A 1 99 ? -12.775 -3.098 17.292 1.00 89.38 99 ASP A O 1
ATOM 796 N N . ALA A 1 100 ? -10.759 -2.696 16.403 1.00 88.06 100 ALA A N 1
ATOM 797 C CA . ALA A 1 100 ? -10.104 -2.420 17.676 1.00 88.06 100 ALA A CA 1
ATOM 798 C C . ALA A 1 100 ? -10.612 -1.134 18.360 1.00 88.06 100 ALA A C 1
ATOM 800 O O . ALA A 1 100 ? -10.737 -1.123 19.586 1.00 88.06 100 ALA A O 1
ATOM 801 N N . GLU A 1 101 ? -10.900 -0.078 17.593 1.00 87.81 101 GLU A N 1
ATOM 802 C CA . GLU A 1 101 ? -11.474 1.185 18.082 1.00 87.81 101 GLU A CA 1
ATOM 803 C C . GLU A 1 101 ? -12.905 0.975 18.597 1.00 87.81 101 GLU A C 1
ATOM 805 O O . GLU A 1 101 ? -13.268 1.454 19.667 1.00 87.81 101 GLU A O 1
ATOM 810 N N . GLU A 1 102 ? -13.696 0.172 17.884 1.00 89.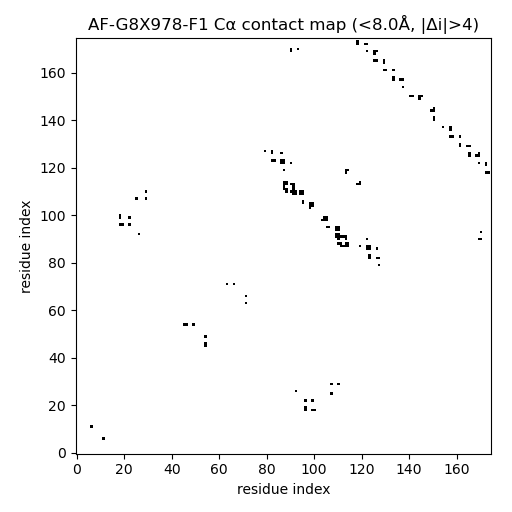38 102 GLU A N 1
ATOM 811 C CA . GLU A 1 102 ? -15.073 -0.183 18.247 1.00 89.38 102 GLU A CA 1
ATOM 812 C C . GLU A 1 102 ? -15.158 -1.247 19.362 1.00 89.38 102 GLU A C 1
ATOM 814 O O . GLU A 1 102 ? -16.252 -1.676 19.730 1.00 89.38 102 GLU A O 1
ATOM 819 N N . GLY A 1 103 ? -14.021 -1.699 19.903 1.00 85.56 103 GLY A N 1
ATOM 820 C CA . GLY A 1 103 ? -13.966 -2.705 20.968 1.00 85.56 103 GLY A CA 1
ATOM 821 C C . GLY A 1 103 ? -14.348 -4.123 20.525 1.00 85.56 103 GLY A C 1
ATOM 822 O O . GLY A 1 103 ? -14.636 -4.972 21.369 1.00 85.56 103 GLY A O 1
ATOM 823 N N . LYS A 1 104 ? -14.356 -4.399 19.217 1.00 87.75 104 LYS A N 1
ATOM 824 C CA . LYS A 1 104 ? -14.607 -5.729 18.653 1.00 87.75 104 LYS A CA 1
ATOM 825 C C . LYS A 1 104 ? -13.384 -6.631 18.806 1.00 87.75 104 LYS A C 1
ATOM 827 O O . LYS A 1 104 ? -12.247 -6.183 18.953 1.00 87.75 104 LYS A O 1
ATOM 832 N N . GLU A 1 105 ? -13.625 -7.938 18.749 1.00 83.56 105 GLU A N 1
ATOM 833 C CA . GLU A 1 105 ? -12.556 -8.932 18.804 1.00 83.56 105 GLU A CA 1
ATOM 834 C C . GLU A 1 105 ? -11.669 -8.843 17.552 1.00 83.56 105 GLU A C 1
ATOM 836 O O . GLU A 1 105 ? -12.114 -9.074 16.424 1.00 83.56 105 GLU A O 1
ATOM 841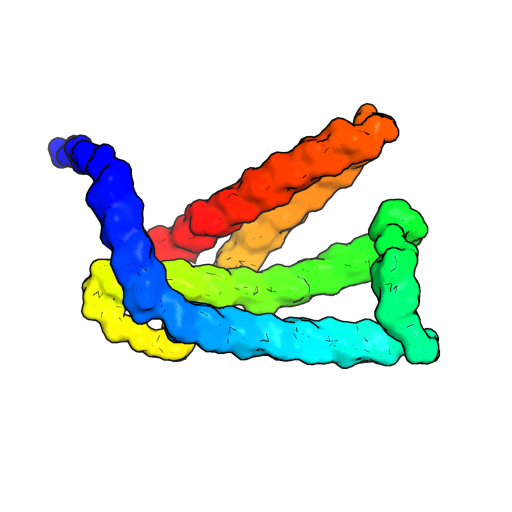 N N . VAL A 1 106 ? -10.391 -8.534 17.761 1.00 84.69 106 VAL A N 1
ATOM 842 C CA . VAL A 1 106 ? -9.399 -8.452 16.691 1.00 84.69 106 VAL A CA 1
ATOM 843 C C . VAL A 1 106 ? -8.765 -9.824 16.490 1.00 84.69 106 VAL A C 1
ATOM 845 O O . VAL A 1 106 ? -8.147 -10.374 17.400 1.00 84.69 106 VAL A O 1
ATOM 848 N N . ARG A 1 107 ? -8.882 -10.376 15.279 1.00 85.25 107 ARG A N 1
ATOM 849 C CA . ARG A 1 107 ? -8.318 -11.684 14.916 1.00 85.25 107 ARG A CA 1
ATOM 850 C C . ARG A 1 107 ? -7.477 -11.578 13.652 1.00 85.25 107 ARG A C 1
ATOM 852 O O . ARG A 1 107 ? -7.756 -10.753 12.786 1.00 85.25 107 ARG A O 1
ATOM 859 N N . ILE A 1 108 ? -6.509 -12.484 13.494 1.00 83.44 108 ILE A N 1
ATOM 860 C CA . ILE A 1 108 ? -5.679 -12.577 12.276 1.00 83.44 108 ILE A CA 1
ATOM 861 C C . ILE A 1 108 ? -6.555 -12.728 11.021 1.00 83.44 108 ILE A C 1
ATOM 863 O O . ILE A 1 108 ? -6.258 -12.135 9.991 1.00 83.44 108 ILE A O 1
ATOM 867 N N . ASN A 1 109 ? -7.681 -13.446 11.107 1.00 86.25 109 ASN A N 1
ATOM 868 C CA . ASN A 1 109 ? -8.588 -13.636 9.969 1.00 86.25 109 ASN A CA 1
ATOM 869 C C . ASN A 1 109 ? -9.199 -12.320 9.440 1.00 86.25 109 ASN A C 1
ATOM 871 O O . ASN A 1 109 ? -9.539 -12.226 8.263 1.00 86.25 109 ASN A O 1
ATOM 875 N N . THR A 1 110 ? -9.303 -11.276 10.272 1.00 88.56 110 THR A N 1
ATOM 876 C CA . THR A 1 110 ? -9.797 -9.956 9.845 1.00 88.56 110 THR A CA 1
ATOM 877 C C . THR A 1 110 ? -8.919 -9.350 8.745 1.00 88.56 110 THR A C 1
ATOM 879 O O . THR A 1 110 ? -9.423 -8.635 7.882 1.00 88.56 110 THR A O 1
ATOM 882 N N . PHE A 1 111 ? -7.634 -9.706 8.702 1.00 87.00 111 PHE A N 1
ATOM 883 C CA . PHE A 1 111 ? -6.710 -9.275 7.656 1.00 87.00 111 PHE A CA 1
ATOM 884 C C . PHE A 1 111 ? -7.094 -9.774 6.257 1.00 87.00 111 PHE A C 1
ATOM 886 O O . PHE A 1 111 ? -6.984 -9.038 5.281 1.00 87.00 111 PHE A O 1
ATOM 893 N N . PHE A 1 112 ? -7.586 -11.010 6.161 1.00 88.75 112 PHE A N 1
ATOM 894 C CA . PHE A 1 112 ? -7.982 -11.636 4.897 1.00 88.75 112 PHE A CA 1
ATOM 895 C C . PHE A 1 112 ? -9.427 -11.303 4.506 1.00 88.75 112 PHE A C 1
ATOM 897 O O . PHE A 1 112 ? -9.910 -11.751 3.466 1.00 88.75 112 PHE A O 1
ATOM 904 N N . HIS A 1 113 ? -10.132 -10.512 5.321 1.00 91.25 113 HIS A N 1
ATOM 905 C CA . HIS A 1 113 ? -11.566 -10.290 5.185 1.00 91.25 113 HIS A CA 1
ATOM 906 C C . HIS A 1 113 ? -11.971 -9.786 3.797 1.00 91.25 113 HIS A C 1
ATOM 908 O O . HIS A 1 113 ? -12.946 -10.274 3.229 1.00 91.25 113 HIS A O 1
ATOM 914 N N . TYR A 1 114 ? -11.218 -8.835 3.236 1.00 92.69 114 TYR A N 1
ATOM 915 C CA . TYR A 1 114 ? -11.594 -8.214 1.970 1.00 92.69 114 TYR A CA 1
ATOM 916 C C . TYR A 1 114 ? -11.255 -9.037 0.731 1.00 92.69 114 TYR A C 1
ATOM 918 O O . TYR A 1 114 ? -11.809 -8.740 -0.323 1.00 92.69 114 TYR A O 1
ATOM 926 N N . ILE A 1 115 ? -10.440 -10.091 0.847 1.00 89.81 115 ILE A N 1
ATOM 927 C CA . ILE A 1 115 ? -10.112 -10.985 -0.277 1.00 89.81 115 ILE A CA 1
ATOM 928 C C . ILE A 1 115 ? -11.364 -11.695 -0.793 1.00 89.81 115 ILE A C 1
ATOM 930 O O . ILE A 1 115 ? -11.573 -11.780 -1.995 1.00 89.81 115 ILE A O 1
ATOM 934 N N . ASN A 1 116 ? -12.223 -12.152 0.120 1.00 87.19 116 ASN A N 1
ATOM 935 C CA . ASN A 1 116 ? -13.453 -12.877 -0.211 1.00 87.19 116 ASN A CA 1
ATOM 936 C C . ASN A 1 116 ? -14.706 -12.000 -0.071 1.00 87.19 116 ASN A C 1
ATOM 938 O O . ASN A 1 116 ? -15.819 -12.512 0.042 1.00 87.19 116 ASN A O 1
ATOM 942 N N . SER A 1 117 ? -14.536 -10.678 -0.018 1.00 91.25 117 SER A N 1
ATOM 943 C CA . SER A 1 117 ? -15.652 -9.750 0.163 1.00 91.25 117 SER A CA 1
ATOM 944 C C . SER A 1 117 ? -16.207 -9.254 -1.178 1.00 91.25 117 SER A C 1
ATOM 946 O O . SER A 1 117 ? -15.445 -9.122 -2.139 1.00 91.25 117 SER A O 1
ATOM 948 N N . PRO A 1 118 ? -17.486 -8.842 -1.233 1.00 91.69 118 PRO A N 1
ATOM 949 C CA . PRO A 1 118 ? -18.040 -8.131 -2.390 1.00 91.69 118 PRO A CA 1
ATOM 950 C C . PRO A 1 118 ? -17.288 -6.833 -2.733 1.00 91.69 118 PRO A C 1
ATOM 952 O O . PRO A 1 118 ? -17.333 -6.370 -3.869 1.00 91.69 118 PRO A O 1
ATOM 955 N N . TYR A 1 119 ? -16.572 -6.254 -1.763 1.00 93.44 119 TYR A N 1
ATOM 956 C CA . TYR A 1 119 ? -15.809 -5.014 -1.915 1.00 93.44 119 TYR A CA 1
ATOM 957 C C . TYR A 1 119 ? -14.413 -5.220 -2.512 1.00 93.44 119 TYR A C 1
ATOM 959 O O . TYR A 1 119 ? -13.732 -4.233 -2.787 1.00 93.44 119 TYR A O 1
ATOM 967 N N . TYR A 1 120 ? -13.983 -6.470 -2.732 1.00 92.81 120 TYR A N 1
ATOM 968 C CA . TYR A 1 120 ? -12.661 -6.794 -3.274 1.00 92.81 120 TYR A CA 1
ATOM 969 C C . TYR A 1 120 ? -12.361 -6.007 -4.553 1.00 92.81 120 TYR A C 1
ATOM 971 O O . TYR A 1 120 ? -11.347 -5.316 -4.647 1.00 92.81 120 TYR A O 1
ATOM 979 N N . PHE A 1 121 ? -13.284 -6.066 -5.517 1.00 92.75 121 PHE A N 1
ATOM 980 C CA . PHE A 1 121 ? -13.111 -5.404 -6.805 1.00 92.75 121 PHE A CA 1
ATOM 981 C C . PHE A 1 121 ? -13.024 -3.884 -6.653 1.00 92.75 121 PHE A C 1
ATOM 983 O O . PHE A 1 121 ? -12.139 -3.268 -7.237 1.00 92.75 121 PHE A O 1
ATOM 990 N N . SER A 1 122 ? -13.878 -3.284 -5.820 1.00 94.06 122 SER A N 1
ATOM 991 C CA . SER A 1 122 ? -13.855 -1.842 -5.553 1.00 94.06 122 SER A CA 1
ATOM 992 C C . SER A 1 122 ? -12.534 -1.395 -4.922 1.00 94.06 122 SER A C 1
ATOM 994 O O . SER A 1 122 ? -11.950 -0.407 -5.359 1.00 94.06 122 SER A O 1
ATOM 996 N N . ILE A 1 123 ? -12.022 -2.155 -3.946 1.00 94.50 123 ILE A N 1
ATOM 997 C CA . ILE A 1 123 ? -10.740 -1.891 -3.274 1.00 94.50 123 ILE A CA 1
ATOM 998 C C . ILE A 1 123 ? -9.580 -1.932 -4.273 1.00 94.50 123 ILE A C 1
ATOM 1000 O O . ILE A 1 123 ? -8.751 -1.017 -4.316 1.00 94.50 123 ILE A O 1
ATOM 1004 N N . VAL A 1 124 ? -9.526 -2.985 -5.092 1.00 94.31 124 VAL A N 1
ATOM 1005 C CA . VAL A 1 124 ? -8.489 -3.157 -6.114 1.00 94.31 124 VAL A CA 1
ATOM 1006 C C . VAL A 1 124 ? -8.578 -2.041 -7.153 1.00 94.31 124 VAL A C 1
ATOM 1008 O O . VAL A 1 124 ? -7.568 -1.410 -7.458 1.00 94.31 124 VAL A O 1
ATOM 1011 N N . LEU A 1 125 ? -9.780 -1.749 -7.653 1.00 94.25 125 LEU A N 1
ATOM 1012 C CA . LEU A 1 125 ? -10.007 -0.744 -8.686 1.00 94.25 125 LEU A CA 1
ATOM 1013 C C . LEU A 1 125 ? -9.605 0.657 -8.216 1.00 94.25 125 LEU A C 1
ATOM 1015 O O . LEU A 1 125 ? -8.874 1.342 -8.924 1.00 94.25 125 LEU A O 1
ATOM 1019 N N . VAL A 1 126 ? -10.021 1.076 -7.019 1.00 94.81 126 VAL A N 1
ATOM 1020 C CA . VAL A 1 126 ? -9.649 2.387 -6.461 1.00 94.81 126 VAL A CA 1
ATOM 1021 C C . VAL A 1 126 ? -8.137 2.497 -6.280 1.00 94.81 126 VAL A C 1
ATOM 1023 O O . VAL A 1 126 ? -7.542 3.502 -6.669 1.00 94.81 126 VAL A O 1
ATOM 1026 N N . THR A 1 127 ? -7.493 1.449 -5.764 1.00 93.81 127 THR A N 1
ATOM 1027 C CA . THR A 1 127 ? -6.035 1.446 -5.573 1.00 93.81 127 THR A CA 1
ATOM 1028 C C . THR A 1 127 ? -5.292 1.530 -6.910 1.00 93.81 127 THR A C 1
ATOM 1030 O O . THR A 1 127 ? -4.316 2.275 -7.029 1.00 93.81 127 THR A O 1
ATOM 1033 N N . LEU A 1 128 ? -5.773 0.816 -7.934 1.00 93.19 128 LEU A N 1
ATOM 1034 C CA . LEU A 1 128 ? -5.228 0.870 -9.291 1.00 93.19 128 LEU A CA 1
ATOM 1035 C C . LEU A 1 128 ? -5.427 2.237 -9.941 1.00 93.19 128 LEU A C 1
ATOM 1037 O O . LEU A 1 128 ? -4.491 2.745 -10.548 1.00 93.19 128 LEU A O 1
ATOM 1041 N N . LEU A 1 129 ? -6.603 2.851 -9.801 1.00 93.50 129 LEU A N 1
ATOM 1042 C CA . LEU A 1 129 ? -6.875 4.178 -10.355 1.00 93.50 129 LEU A CA 1
ATOM 1043 C C . LEU A 1 129 ? -5.975 5.243 -9.725 1.00 93.50 129 LEU A C 1
ATOM 1045 O O . LEU A 1 129 ? -5.393 6.047 -10.448 1.00 93.50 129 LEU A O 1
ATOM 1049 N N . ILE A 1 130 ? -5.804 5.222 -8.400 1.00 93.50 130 ILE A N 1
ATOM 1050 C CA . ILE A 1 130 ? -4.936 6.178 -7.697 1.00 93.50 130 ILE A CA 1
ATOM 1051 C C . ILE A 1 130 ? -3.471 5.966 -8.092 1.00 93.50 130 ILE A C 1
ATOM 1053 O O . ILE A 1 130 ? -2.770 6.927 -8.411 1.00 93.50 130 ILE A O 1
ATOM 1057 N N . SER A 1 131 ? -3.014 4.712 -8.118 1.00 90.12 131 SER A N 1
ATOM 1058 C CA . SER A 1 131 ? -1.635 4.371 -8.487 1.00 90.12 131 SER A CA 1
ATOM 1059 C C . SER A 1 131 ? -1.346 4.692 -9.957 1.00 90.12 131 SER A C 1
ATOM 1061 O O . SER A 1 131 ? -0.314 5.277 -10.276 1.00 90.12 131 SER A O 1
ATOM 1063 N N . GLY A 1 132 ? -2.281 4.374 -10.855 1.00 89.38 132 GLY A N 1
ATOM 1064 C CA . GLY A 1 132 ? -2.210 4.689 -12.280 1.00 89.38 132 GLY A CA 1
ATOM 1065 C C . GLY A 1 132 ? -2.214 6.192 -12.546 1.00 89.38 132 GLY A C 1
ATOM 1066 O O . GLY A 1 132 ? -1.394 6.669 -13.326 1.00 89.38 132 GLY A O 1
ATOM 1067 N N . ALA A 1 133 ? -3.063 6.955 -11.852 1.00 91.19 133 ALA A N 1
ATOM 1068 C CA . ALA A 1 133 ? -3.053 8.415 -11.919 1.00 91.19 133 ALA A CA 1
ATOM 1069 C C . ALA A 1 133 ? -1.716 8.989 -11.427 1.00 91.19 133 ALA A C 1
ATOM 1071 O O . ALA A 1 133 ? -1.142 9.855 -12.081 1.00 91.19 133 ALA A O 1
ATOM 1072 N N . GLY A 1 134 ? -1.178 8.464 -10.323 1.00 89.56 134 GLY A N 1
ATOM 1073 C CA . GLY A 1 134 ? 0.138 8.838 -9.808 1.00 89.56 134 GLY A CA 1
ATOM 1074 C C . GLY A 1 134 ? 1.267 8.609 -10.811 1.00 89.56 134 GLY A C 1
ATOM 1075 O O . GLY A 1 134 ? 2.081 9.501 -11.043 1.00 89.56 134 GLY A O 1
ATOM 1076 N N . LEU A 1 135 ? 1.292 7.430 -11.439 1.00 86.19 135 LEU A N 1
ATOM 1077 C CA . LEU A 1 135 ? 2.253 7.098 -12.492 1.00 86.19 135 LEU A CA 1
ATOM 1078 C C . LEU A 1 135 ? 2.094 8.011 -13.708 1.00 86.19 135 LEU A C 1
ATOM 1080 O O . LEU A 1 135 ? 3.082 8.555 -14.190 1.00 86.19 135 LEU A O 1
ATOM 1084 N N . PHE A 1 136 ? 0.862 8.226 -14.168 1.00 86.50 136 PHE A N 1
ATOM 1085 C CA . PHE A 1 136 ? 0.576 9.092 -15.307 1.00 86.50 136 PHE A CA 1
ATOM 1086 C C . PHE A 1 136 ? 1.054 10.530 -15.073 1.00 86.50 136 PHE A C 1
ATOM 1088 O O . PHE A 1 136 ? 1.701 11.113 -15.944 1.00 86.50 136 PHE A O 1
ATOM 1095 N N . ILE A 1 137 ? 0.779 11.090 -13.891 1.00 87.56 137 ILE A N 1
ATOM 1096 C CA . ILE A 1 137 ? 1.220 12.438 -13.515 1.00 87.56 137 ILE A CA 1
ATOM 1097 C C . ILE A 1 137 ? 2.749 12.495 -13.456 1.00 87.56 137 ILE A C 1
ATOM 1099 O O . ILE A 1 137 ? 3.336 13.400 -14.047 1.00 87.56 137 ILE A O 1
ATOM 1103 N N . ASN A 1 138 ? 3.391 11.517 -12.805 1.00 85.25 138 ASN A N 1
ATOM 1104 C CA . ASN A 1 138 ? 4.850 11.435 -12.747 1.00 85.25 138 ASN A CA 1
ATOM 1105 C C . ASN A 1 138 ? 5.452 11.423 -14.156 1.00 85.25 138 ASN A C 1
ATOM 1107 O O . ASN A 1 138 ? 6.189 12.339 -14.502 1.00 85.25 138 ASN A O 1
ATOM 1111 N N . THR A 1 139 ? 5.074 10.468 -15.008 1.00 81.94 139 THR A N 1
ATOM 1112 C CA . THR A 1 139 ? 5.624 10.348 -16.368 1.00 81.94 139 THR A CA 1
ATOM 1113 C C . THR A 1 139 ? 5.339 11.577 -17.238 1.00 81.94 139 THR A C 1
ATOM 1115 O O . THR A 1 139 ? 6.181 11.967 -18.045 1.00 81.94 139 THR A O 1
ATOM 1118 N N . SER A 1 140 ? 4.187 12.232 -17.068 1.00 84.31 140 SER A N 1
ATOM 1119 C CA . SER A 1 140 ? 3.871 13.467 -17.802 1.00 84.31 140 SER A CA 1
ATOM 1120 C C . SER A 1 140 ? 4.797 14.620 -17.406 1.00 84.31 140 SER A C 1
ATOM 1122 O O . SER A 1 140 ? 5.257 15.370 -18.264 1.00 84.31 140 SER A O 1
ATOM 1124 N N . ILE A 1 141 ? 5.110 14.750 -16.114 1.00 83.25 141 ILE A N 1
ATOM 1125 C CA . ILE A 1 141 ? 6.017 15.784 -15.600 1.00 83.25 141 ILE A CA 1
ATOM 1126 C C . ILE A 1 141 ? 7.467 15.497 -15.999 1.00 83.25 141 ILE A C 1
ATOM 1128 O O . ILE A 1 141 ? 8.205 16.426 -16.327 1.00 83.25 141 ILE A O 1
ATOM 1132 N N . GLU A 1 142 ? 7.864 14.223 -16.041 1.00 75.56 142 GLU A N 1
ATOM 1133 C CA . GLU A 1 142 ? 9.186 13.810 -16.526 1.00 75.56 142 GLU A CA 1
ATOM 1134 C C . GLU A 1 142 ? 9.465 14.274 -17.958 1.00 75.56 142 GLU A C 1
ATOM 1136 O O . GLU A 1 142 ? 10.600 14.617 -18.273 1.00 75.56 142 GLU A O 1
ATOM 1141 N N . GLY A 1 143 ? 8.442 14.317 -18.817 1.00 73.69 143 GLY A N 1
ATOM 1142 C CA . GLY A 1 143 ? 8.576 14.816 -20.187 1.00 73.69 143 GLY A CA 1
ATOM 1143 C C . GLY A 1 143 ? 8.732 16.338 -20.297 1.00 73.69 143 GLY A C 1
ATOM 1144 O O . GLY A 1 143 ? 9.152 16.825 -21.344 1.00 73.69 143 GLY A O 1
ATOM 1145 N N . LEU A 1 144 ? 8.398 17.090 -19.244 1.00 80.62 144 LEU A N 1
ATOM 1146 C CA . LEU A 1 144 ? 8.360 18.558 -19.248 1.00 80.62 144 LEU A CA 1
ATOM 1147 C C . LEU A 1 144 ? 9.543 19.199 -18.510 1.00 80.62 144 LEU A C 1
ATOM 1149 O O . LEU A 1 144 ? 9.920 20.326 -18.825 1.00 80.62 144 LEU A O 1
ATOM 1153 N N . ILE A 1 145 ? 10.126 18.508 -17.525 1.00 82.38 145 ILE A N 1
ATOM 1154 C CA . ILE A 1 145 ? 11.182 19.044 -16.657 1.00 82.38 145 ILE A CA 1
ATOM 1155 C C . ILE A 1 145 ? 12.496 18.303 -16.910 1.00 82.38 145 ILE A C 1
ATOM 1157 O O . ILE A 1 145 ? 12.628 17.127 -16.586 1.00 82.38 145 ILE A O 1
ATOM 1161 N N . GLY A 1 146 ? 13.495 19.016 -17.438 1.00 73.12 146 GLY A N 1
ATOM 1162 C CA . GLY A 1 146 ? 14.826 18.457 -17.707 1.00 73.12 146 GLY A CA 1
ATOM 1163 C C . GLY A 1 146 ? 15.757 18.370 -16.489 1.00 73.12 146 GLY A C 1
ATOM 1164 O O . GLY A 1 146 ? 16.747 17.643 -16.533 1.00 73.12 146 GLY A O 1
ATOM 1165 N N . ASP A 1 147 ? 15.469 19.091 -15.398 1.00 85.25 147 ASP A N 1
ATOM 1166 C CA . ASP A 1 147 ? 16.300 19.064 -14.187 1.00 85.25 147 ASP A CA 1
ATOM 1167 C C . ASP A 1 147 ? 15.929 17.882 -13.276 1.00 85.25 147 ASP A C 1
ATOM 1169 O O . ASP A 1 147 ? 14.841 17.820 -12.693 1.00 85.25 147 ASP A O 1
ATOM 1173 N N . TYR A 1 148 ? 16.886 16.969 -13.102 1.00 81.06 148 TYR A N 1
ATOM 1174 C CA . TYR A 1 148 ? 16.762 15.783 -12.260 1.00 81.06 148 TYR A CA 1
ATOM 1175 C C . TYR A 1 148 ? 16.426 16.093 -10.789 1.00 81.06 148 TYR A C 1
ATOM 1177 O O . TYR A 1 148 ? 15.647 15.363 -10.171 1.00 81.06 148 TYR A O 1
ATOM 1185 N N . LYS A 1 149 ? 16.979 17.165 -10.202 1.00 84.31 149 LYS A N 1
ATOM 1186 C CA . LYS A 1 149 ? 16.737 17.498 -8.786 1.00 84.31 149 LYS A CA 1
ATOM 1187 C C . LYS A 1 149 ? 15.295 17.936 -8.566 1.00 84.31 149 LYS A C 1
ATOM 1189 O O . LYS A 1 149 ? 14.649 17.484 -7.621 1.00 84.31 149 LYS A O 1
ATOM 1194 N N . ILE A 1 150 ? 14.787 18.776 -9.465 1.00 85.44 150 ILE A N 1
ATOM 1195 C CA . ILE A 1 150 ? 13.404 19.263 -9.428 1.00 85.44 150 ILE A CA 1
ATOM 1196 C C . ILE A 1 150 ? 12.438 18.102 -9.689 1.00 85.44 150 ILE A C 1
ATOM 1198 O O . ILE A 1 150 ? 11.460 17.939 -8.959 1.00 85.44 150 ILE A O 1
ATOM 1202 N N . LYS A 1 151 ? 12.757 17.237 -10.660 1.00 84.25 151 LYS A N 1
ATOM 1203 C CA . LYS A 1 151 ? 11.994 16.019 -10.955 1.00 84.25 151 LYS A CA 1
ATOM 1204 C C . LYS A 1 151 ? 11.863 15.109 -9.731 1.00 84.25 151 LYS A C 1
ATOM 1206 O O . LYS A 1 151 ? 10.752 14.705 -9.391 1.00 84.25 151 LYS A O 1
ATOM 1211 N N . SER A 1 152 ? 12.976 14.791 -9.069 1.00 84.69 152 SER A N 1
ATOM 1212 C CA . SER A 1 152 ? 12.979 13.905 -7.897 1.00 84.69 152 SER A CA 1
ATOM 1213 C C . SER A 1 152 ? 12.151 14.487 -6.748 1.00 84.69 152 SER A C 1
ATOM 1215 O O . SER A 1 152 ? 11.328 13.790 -6.152 1.00 84.69 152 SER A O 1
ATOM 1217 N N . PHE A 1 153 ? 12.282 15.795 -6.505 1.00 88.31 153 PHE A N 1
ATOM 1218 C CA . PHE A 1 153 ? 11.488 16.497 -5.501 1.00 88.31 153 PHE A CA 1
ATOM 1219 C C . PHE A 1 153 ? 9.986 16.412 -5.798 1.00 88.31 153 PHE A C 1
ATOM 1221 O O . PHE A 1 153 ? 9.218 16.001 -4.935 1.00 88.31 153 PHE A O 1
ATOM 1228 N N . ILE A 1 154 ? 9.553 16.715 -7.025 1.00 88.44 154 ILE A N 1
ATOM 1229 C CA . ILE A 1 154 ? 8.134 16.637 -7.413 1.00 88.44 154 ILE A CA 1
ATOM 1230 C C . ILE A 1 154 ? 7.608 15.198 -7.327 1.00 88.44 154 ILE A C 1
ATOM 1232 O O . ILE A 1 154 ? 6.515 14.969 -6.804 1.00 88.44 154 ILE A O 1
ATOM 1236 N N . SER A 1 155 ? 8.406 14.224 -7.771 1.00 87.44 155 SER A N 1
ATOM 1237 C CA . SER A 1 155 ? 8.043 12.803 -7.726 1.00 87.44 155 SER A CA 1
ATOM 1238 C C . SER A 1 155 ? 7.800 12.321 -6.294 1.00 87.44 155 SER A C 1
ATOM 1240 O O . SER A 1 155 ? 6.861 11.564 -6.042 1.00 87.44 155 SER A O 1
ATOM 1242 N N . PHE A 1 156 ? 8.592 12.810 -5.333 1.00 89.06 156 PHE A N 1
ATOM 1243 C CA . PHE A 1 156 ? 8.371 12.552 -3.912 1.00 89.06 156 PHE A CA 1
ATOM 1244 C C . PHE A 1 156 ? 7.002 13.066 -3.441 1.00 89.06 156 PHE A C 1
ATOM 1246 O O . PHE A 1 156 ? 6.254 12.308 -2.823 1.00 89.06 156 PHE A O 1
ATOM 1253 N N . PHE A 1 157 ? 6.623 14.306 -3.777 1.00 91.44 157 PHE A N 1
ATOM 1254 C CA . PHE A 1 157 ? 5.304 14.837 -3.403 1.00 91.44 157 PHE A CA 1
ATOM 1255 C C . PHE A 1 157 ? 4.165 14.038 -4.025 1.00 91.44 157 PHE A C 1
ATOM 1257 O O . PHE A 1 157 ? 3.212 13.709 -3.325 1.00 91.44 157 PHE A O 1
ATOM 1264 N N . ILE A 1 158 ? 4.278 13.655 -5.299 1.00 90.81 158 ILE A N 1
ATOM 1265 C CA . ILE A 1 158 ? 3.266 12.822 -5.965 1.00 90.81 158 ILE A CA 1
ATOM 1266 C C . ILE A 1 158 ? 3.137 11.468 -5.259 1.00 90.81 158 ILE A C 1
ATOM 1268 O O . ILE A 1 158 ? 2.024 11.003 -5.007 1.00 90.81 158 ILE A O 1
ATOM 1272 N N . SER A 1 159 ? 4.257 10.849 -4.879 1.00 89.56 159 SER A N 1
ATOM 1273 C CA . SER A 1 159 ? 4.258 9.589 -4.129 1.00 89.56 159 SER A CA 1
ATOM 1274 C C . SER A 1 159 ? 3.583 9.725 -2.760 1.00 89.56 159 SER A C 1
ATOM 1276 O O . SER A 1 159 ? 2.803 8.859 -2.360 1.00 89.56 159 SER A O 1
ATOM 1278 N N . VAL A 1 160 ? 3.849 10.809 -2.030 1.00 91.81 160 VAL A N 1
ATOM 1279 C CA . VAL A 1 160 ? 3.205 11.066 -0.734 1.00 91.81 160 VAL A CA 1
ATOM 1280 C C . VAL A 1 160 ? 1.709 11.328 -0.919 1.00 91.81 160 VAL A C 1
ATOM 1282 O O . VAL A 1 160 ? 0.891 10.728 -0.223 1.00 91.81 160 VAL A O 1
ATOM 1285 N N . SER A 1 161 ? 1.326 12.160 -1.889 1.00 92.62 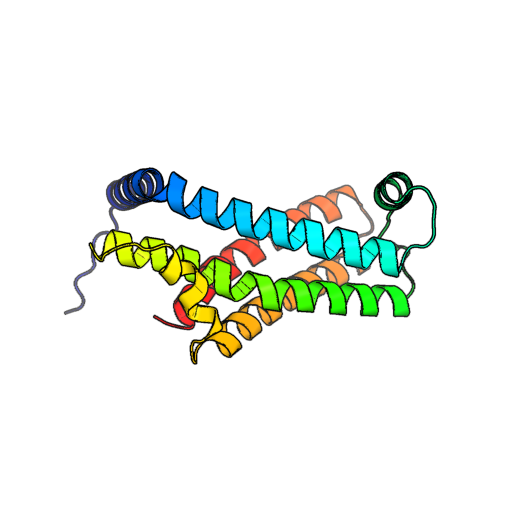161 SER A N 1
ATOM 1286 C CA . SER A 1 161 ? -0.076 12.473 -2.178 1.00 92.62 161 SER A CA 1
ATOM 1287 C C . SER A 1 161 ? -0.877 11.236 -2.580 1.00 92.62 161 SER A C 1
ATOM 1289 O O . SER A 1 161 ? -1.955 11.008 -2.041 1.00 92.62 161 SER A O 1
ATOM 1291 N N . THR A 1 162 ? -0.348 10.402 -3.476 1.00 91.44 162 THR A N 1
ATOM 1292 C CA . THR A 1 162 ? -0.997 9.146 -3.896 1.00 91.44 162 THR A CA 1
ATOM 1293 C C . THR A 1 162 ? -1.132 8.156 -2.739 1.00 91.44 162 THR A C 1
ATOM 1295 O O . THR A 1 162 ? -2.167 7.499 -2.612 1.00 91.44 162 THR A O 1
ATOM 1298 N N . SER A 1 163 ? -0.146 8.107 -1.838 1.00 89.50 163 SER A N 1
ATOM 1299 C CA . SER A 1 163 ? -0.219 7.297 -0.617 1.00 89.50 163 SER A CA 1
ATOM 1300 C C . SER A 1 163 ? -1.345 7.773 0.305 1.00 89.50 163 SER A C 1
ATOM 1302 O O . SER A 1 163 ? -2.190 6.975 0.708 1.00 89.50 163 SER A O 1
ATOM 1304 N N . ILE A 1 164 ? -1.412 9.079 0.593 1.00 91.06 164 ILE A N 1
ATOM 1305 C CA . ILE A 1 164 ? -2.470 9.675 1.427 1.00 91.06 164 ILE A CA 1
ATOM 1306 C C . ILE A 1 164 ? -3.853 9.443 0.804 1.00 91.06 164 ILE A C 1
ATOM 1308 O O . ILE A 1 164 ? -4.791 9.048 1.501 1.00 91.06 164 ILE A O 1
ATOM 1312 N N . LEU A 1 165 ? -3.986 9.645 -0.509 1.00 92.38 165 LEU A N 1
ATOM 1313 C CA . LEU A 1 165 ? -5.228 9.387 -1.240 1.00 92.38 165 LEU A CA 1
ATOM 1314 C C . LEU A 1 165 ? -5.648 7.919 -1.149 1.00 92.38 165 LEU A C 1
ATOM 1316 O O . LEU A 1 165 ? -6.816 7.635 -0.915 1.00 92.38 165 LEU A O 1
ATOM 1320 N N . THR A 1 166 ? -4.708 6.980 -1.259 1.00 90.81 166 THR A N 1
ATOM 1321 C CA . THR A 1 166 ? -5.010 5.548 -1.117 1.00 90.81 166 THR A CA 1
ATOM 1322 C C . THR A 1 166 ? -5.543 5.236 0.283 1.00 90.81 166 THR A C 1
ATOM 1324 O O . THR A 1 166 ? -6.605 4.632 0.418 1.00 90.81 166 THR A O 1
ATOM 1327 N N . PHE A 1 167 ? -4.866 5.704 1.337 1.00 87.19 167 PHE A N 1
ATOM 1328 C CA . PHE A 1 167 ? -5.297 5.469 2.720 1.00 87.19 167 PHE A CA 1
ATOM 1329 C C . PHE A 1 167 ? -6.650 6.104 3.063 1.00 87.19 167 PHE A C 1
ATOM 1331 O O . PHE A 1 167 ? -7.364 5.581 3.915 1.00 87.19 167 PHE A O 1
ATOM 1338 N N . THR A 1 168 ? -7.017 7.205 2.408 1.00 88.75 168 THR A N 1
ATOM 1339 C CA . THR A 1 168 ? -8.298 7.892 2.637 1.00 88.75 168 THR A CA 1
ATOM 1340 C C . THR A 1 168 ? -9.436 7.351 1.774 1.00 88.75 168 THR A C 1
ATOM 1342 O O . THR A 1 16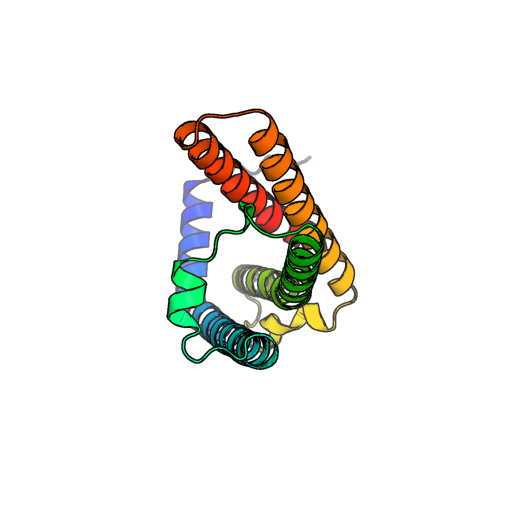8 ? -10.578 7.321 2.230 1.00 88.75 168 THR A O 1
ATOM 1345 N N . ALA A 1 169 ? -9.143 6.879 0.561 1.00 91.62 169 ALA A N 1
ATOM 1346 C CA . ALA A 1 169 ? -10.136 6.331 -0.359 1.00 91.62 169 ALA A CA 1
ATOM 1347 C C . ALA A 1 169 ? -10.524 4.881 -0.029 1.00 91.62 169 ALA A C 1
ATOM 1349 O O . ALA A 1 169 ? -11.678 4.499 -0.215 1.00 91.62 169 ALA A O 1
ATOM 1350 N N . LEU A 1 170 ? -9.594 4.074 0.498 1.00 90.38 170 LEU A N 1
ATOM 1351 C CA . LEU A 1 170 ? -9.868 2.685 0.889 1.00 90.38 170 LEU A CA 1
ATOM 1352 C C . LEU A 1 170 ? -11.059 2.563 1.864 1.00 90.38 170 LEU A C 1
ATOM 1354 O O . LEU A 1 170 ? -11.993 1.832 1.538 1.00 90.38 170 LEU A O 1
ATOM 1358 N N . PRO A 1 171 ? -11.107 3.310 2.988 1.00 87.06 171 PRO A N 1
ATOM 1359 C CA . PRO A 1 171 ? -12.269 3.372 3.876 1.00 87.06 171 PRO A CA 1
ATOM 1360 C C . PRO A 1 171 ? -13.605 3.612 3.159 1.00 87.06 171 PRO A C 1
ATOM 1362 O O . PRO A 1 171 ? -14.602 2.989 3.496 1.00 87.06 171 PRO A O 1
ATOM 1365 N N . GLN A 1 172 ? -13.631 4.478 2.143 1.00 87.12 172 GLN A N 1
ATOM 1366 C CA . GLN A 1 172 ? -14.859 4.865 1.434 1.00 87.12 172 GLN A CA 1
ATOM 1367 C C . GLN A 1 172 ? -15.432 3.744 0.559 1.00 87.12 172 GLN A C 1
ATOM 1369 O O . GLN A 1 172 ? -16.575 3.825 0.122 1.00 87.12 172 GLN A O 1
ATOM 1374 N N . CYS A 1 173 ? -14.653 2.695 0.290 1.00 84.12 173 CYS A N 1
ATOM 1375 C CA . CYS A 1 173 ? -15.113 1.563 -0.506 1.00 84.12 173 CYS A CA 1
ATOM 1376 C C . CYS A 1 173 ? -16.048 0.628 0.276 1.00 84.12 173 CYS A C 1
ATOM 1378 O O . CYS A 1 173 ? -16.767 -0.153 -0.347 1.00 84.12 173 CYS A O 1
ATOM 1380 N N . TYR A 1 174 ? -15.997 0.647 1.613 1.00 79.81 174 TYR A N 1
ATOM 1381 C CA . TYR A 1 174 ? -16.656 -0.354 2.462 1.00 79.81 174 TYR A CA 1
ATOM 1382 C C . TYR A 1 174 ? -17.121 0.169 3.838 1.00 79.81 174 TYR A C 1
ATOM 1384 O O . TYR A 1 174 ? -17.509 -0.637 4.689 1.00 79.81 174 TYR A O 1
ATOM 1392 N N . PHE A 1 175 ? -17.072 1.484 4.081 1.00 60.66 175 PHE A N 1
ATOM 1393 C CA . PHE A 1 175 ? -17.683 2.147 5.243 1.00 60.66 175 PHE A CA 1
ATOM 1394 C C . PHE A 1 175 ? -18.907 2.969 4.868 1.00 60.66 175 PHE A C 1
ATOM 1396 O O . PHE A 1 175 ? -18.977 3.447 3.716 1.00 60.66 175 PHE A O 1
#

Nearest PDB structures (foldseek):
  4yxd-assembly1_D  TM=5.946E-01  e=4.957E+00  Sus scrofa

Secondary structure (DSSP, 8-state):
--------HHHHHHHHHHHHHHHHHHHHHHHHHHHHHHHHHHHHHHHHH--SS-HHHHHHT--GGG--HHHHHHHHHHHHHHHHHHHHHHHHHHHHHHHHHTTPPP-GGGGGTTTTSTTHHHHHHHHHHHHHHHHHHHHHHHTT---HHHHHHHHHHHHHHHHHHHHHHHHHTT-

Solvent-accessible surface area (backbone atoms only — not comparable to full-atom values): 9948 Å² total; per-residue (Å²): 133,86,78,78,73,77,82,52,63,68,58,54,51,50,53,51,50,53,52,44,68,76,41,44,66,61,55,48,52,52,51,48,52,52,48,54,51,52,53,51,52,48,52,54,52,47,56,72,76,43,88,65,96,54,64,68,64,49,61,76,68,63,55,80,86,78,48,52,72,70,54,49,51,52,50,52,52,51,52,49,54,50,43,62,64,46,38,33,44,58,49,9,51,53,46,43,51,50,36,51,72,74,69,44,91,75,53,80,67,47,35,57,48,30,69,82,35,92,46,31,62,55,41,33,49,54,48,48,52,44,51,49,49,41,49,52,53,46,58,56,49,59,76,74,48,90,52,66,69,63,48,52,54,52,46,50,52,46,55,52,50,39,50,54,49,44,68,59,49,50,55,65,60,82,103

Organism: Flavobacterium columnare (strain ATCC 49512 / CIP 103533 / TG 44/87) (NCBI:txid1041826)